Protein AF-A0A3E0W3U6-F1 (afdb_monomer_lite)

Radius of gyration: 15.52 Å; chains: 1; bounding box: 40×25×39 Å

Foldseek 3Di:
DDPVVDDDDPVVVVVVVVVLVVQLVVLLVVCLVPPEQHDLVVSLVSSCVSCVVVDPDDDDDPVSSVSSVCSNPSVDDD

Sequence (78 aa):
MNASEIRWNDEARAKVLTDSDNVLRDAVVELNGSMQGKPSDEIYAALNERLKDRFIDYEPGPDVRKYADAIAAGDIEA

pLDDT: mean 95.11, std 5.13, range [65.19, 98.44]

Secondary structure (DSSP, 8-state):
--GGG----HHHHHHHHHHHHHHHHHHHHHHHHHHTTS-HHHHHHHHHHHHTTTSTT----HHHHHHHHHHHHT----

Structure (mmCIF, N/CA/C/O backbone):
data_AF-A0A3E0W3U6-F1
#
_entry.id   AF-A0A3E0W3U6-F1
#
loop_
_atom_site.group_PDB
_atom_site.id
_atom_site.type_symbol
_atom_site.label_atom_id
_atom_site.label_alt_id
_atom_site.label_comp_id
_atom_site.label_asym_id
_atom_site.label_entity_id
_atom_site.label_seq_id
_atom_site.pdbx_PDB_ins_code
_atom_site.Cartn_x
_atom_site.Cartn_y
_atom_site.Cartn_z
_atom_site.occupancy
_atom_site.B_iso_or_equiv
_atom_site.auth_seq_id
_atom_site.auth_comp_id
_atom_site.auth_asym_id
_atom_site.auth_atom_id
_atom_site.pdbx_PDB_model_num
ATOM 1 N N . MET A 1 1 ? 25.624 -12.444 -25.690 1.00 72.12 1 MET A N 1
ATOM 2 C CA . MET A 1 1 ? 24.855 -11.749 -24.644 1.00 72.12 1 MET A CA 1
ATOM 3 C C . MET A 1 1 ? 25.028 -12.537 -23.364 1.00 72.12 1 MET A C 1
ATOM 5 O O . MET A 1 1 ? 24.715 -13.723 -23.349 1.00 72.12 1 MET A O 1
ATOM 9 N N . ASN A 1 2 ? 25.622 -11.919 -22.352 1.00 92.94 2 ASN A N 1
ATOM 10 C CA . ASN A 1 2 ? 25.770 -12.492 -21.022 1.00 92.94 2 ASN A CA 1
ATOM 11 C C . ASN A 1 2 ? 24.459 -12.325 -20.255 1.00 92.94 2 ASN A C 1
ATOM 13 O O . ASN A 1 2 ? 23.764 -11.326 -20.422 1.00 92.94 2 ASN A O 1
ATOM 17 N N . ALA A 1 3 ? 24.134 -13.277 -19.381 1.00 93.75 3 ALA A N 1
ATOM 18 C CA . ALA A 1 3 ? 22.918 -13.198 -18.571 1.00 93.75 3 ALA A CA 1
ATOM 19 C C . ALA A 1 3 ? 22.857 -11.911 -17.722 1.00 93.75 3 ALA A C 1
ATOM 21 O O . ALA A 1 3 ? 21.783 -11.355 -17.529 1.00 93.75 3 ALA A O 1
ATOM 22 N N . SER A 1 4 ? 24.009 -11.386 -17.293 1.00 93.38 4 SER A N 1
ATOM 23 C CA . SER A 1 4 ? 24.126 -10.118 -16.559 1.00 93.38 4 SER A CA 1
ATOM 24 C C . SER A 1 4 ? 23.751 -8.870 -17.372 1.00 93.38 4 SER A C 1
ATOM 26 O O . SER A 1 4 ? 23.506 -7.817 -16.790 1.00 93.38 4 SER A O 1
ATOM 28 N N . GLU A 1 5 ? 23.701 -8.967 -18.703 1.00 92.25 5 GLU A N 1
ATOM 29 C CA . GLU A 1 5 ? 23.274 -7.885 -19.600 1.00 92.25 5 GLU A CA 1
ATOM 30 C C . GLU A 1 5 ? 21.752 -7.895 -19.826 1.00 92.25 5 GLU A C 1
ATOM 32 O O . GLU A 1 5 ? 21.198 -6.926 -20.346 1.00 92.25 5 GLU A O 1
ATOM 37 N N . ILE A 1 6 ? 21.064 -8.977 -19.437 1.00 95.50 6 ILE A N 1
ATOM 38 C CA . ILE A 1 6 ? 19.611 -9.107 -19.550 1.00 95.50 6 ILE A CA 1
ATOM 39 C C . ILE A 1 6 ? 18.976 -8.336 -18.398 1.00 95.50 6 ILE A C 1
ATOM 41 O O . ILE A 1 6 ? 18.856 -8.813 -17.272 1.00 95.50 6 ILE A O 1
ATOM 45 N N . ARG A 1 7 ? 18.551 -7.117 -18.701 1.00 94.94 7 ARG A N 1
ATOM 46 C CA . ARG A 1 7 ? 17.786 -6.269 -17.796 1.00 94.94 7 ARG A CA 1
ATOM 47 C C . ARG A 1 7 ? 16.791 -5.448 -18.589 1.00 94.94 7 ARG A C 1
ATOM 49 O O . ARG A 1 7 ? 16.974 -5.200 -19.780 1.00 94.94 7 ARG A O 1
ATOM 56 N N . TRP A 1 8 ? 15.753 -5.002 -17.903 1.00 95.69 8 TRP A N 1
ATOM 57 C CA . TRP A 1 8 ? 14.859 -3.994 -18.445 1.00 95.69 8 TRP A CA 1
ATOM 58 C C . TRP A 1 8 ? 15.650 -2.699 -18.657 1.00 95.69 8 TRP A C 1
ATOM 60 O O . TRP A 1 8 ? 16.579 -2.403 -17.898 1.00 95.69 8 TRP A O 1
ATOM 70 N N . ASN A 1 9 ? 15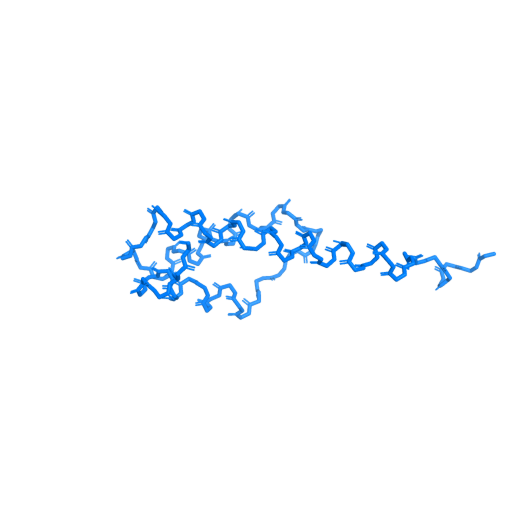.301 -1.943 -19.696 1.00 96.50 9 ASN A N 1
ATOM 71 C CA . ASN A 1 9 ? 15.815 -0.584 -19.835 1.00 96.50 9 ASN A CA 1
ATOM 72 C C . ASN A 1 9 ? 15.219 0.318 -18.736 1.00 96.50 9 ASN A C 1
ATOM 74 O O . ASN A 1 9 ? 14.284 -0.074 -18.031 1.00 96.50 9 ASN A O 1
ATOM 78 N N . ASP A 1 10 ? 15.764 1.523 -18.586 1.00 97.62 10 ASP A N 1
ATOM 79 C CA . ASP A 1 10 ? 15.382 2.417 -17.489 1.00 97.62 10 ASP A CA 1
ATOM 80 C C . ASP A 1 10 ? 13.907 2.841 -17.555 1.00 97.62 10 ASP A C 1
ATOM 82 O O . ASP A 1 10 ? 13.243 2.903 -16.523 1.00 97.62 10 ASP A O 1
ATOM 86 N N . GLU A 1 11 ? 13.366 3.054 -18.758 1.00 97.94 11 GLU A N 1
ATOM 87 C CA . GLU A 1 11 ? 11.958 3.415 -18.970 1.00 97.94 11 GLU A CA 1
ATOM 88 C C . GLU A 1 11 ? 11.013 2.306 -18.496 1.00 97.94 11 GLU A C 1
ATOM 90 O O . GLU A 1 11 ? 10.100 2.534 -17.699 1.00 97.94 11 GLU A O 1
ATOM 95 N N . ALA A 1 12 ? 11.259 1.076 -18.941 1.00 97.81 12 ALA A N 1
ATOM 96 C CA . ALA A 1 12 ? 10.445 -0.063 -18.564 1.00 97.81 12 ALA A CA 1
ATOM 97 C C . ALA A 1 12 ? 10.585 -0.352 -17.059 1.00 97.81 12 ALA A C 1
ATOM 99 O O . ALA A 1 12 ? 9.599 -0.675 -16.399 1.00 97.81 12 ALA A O 1
ATOM 100 N N . ARG A 1 13 ? 11.788 -0.188 -16.489 1.00 97.12 13 ARG A N 1
ATOM 101 C CA . ARG A 1 13 ? 12.016 -0.339 -15.046 1.00 97.12 13 ARG A CA 1
ATOM 102 C C . ARG A 1 13 ? 11.258 0.713 -14.233 1.00 97.12 13 ARG A C 1
ATOM 104 O O . ARG A 1 13 ? 10.664 0.362 -13.218 1.00 97.12 13 ARG A O 1
ATOM 111 N N . ALA A 1 14 ? 11.246 1.970 -14.676 1.00 97.31 14 ALA A N 1
ATOM 112 C CA . ALA A 1 14 ? 10.474 3.029 -14.030 1.00 97.31 14 ALA A CA 1
ATOM 113 C C . ALA A 1 14 ? 8.975 2.702 -14.025 1.00 97.31 14 ALA A C 1
ATOM 115 O O . ALA A 1 14 ? 8.317 2.851 -12.997 1.00 97.31 14 ALA A O 1
ATOM 116 N N . LYS A 1 15 ? 8.460 2.167 -15.139 1.00 97.38 15 LYS A N 1
ATOM 117 C CA . LYS A 1 15 ? 7.066 1.724 -15.227 1.00 97.38 15 LYS A CA 1
ATOM 118 C C . LYS A 1 15 ? 6.737 0.607 -14.234 1.00 97.38 15 LYS A C 1
ATOM 120 O O . LYS A 1 15 ? 5.729 0.707 -13.551 1.00 97.38 15 LYS A O 1
ATOM 125 N N . VAL A 1 16 ? 7.599 -0.403 -14.092 1.00 96.06 16 VAL A N 1
ATOM 126 C CA . VAL A 1 16 ? 7.404 -1.483 -13.101 1.00 96.06 16 VAL A CA 1
ATOM 127 C C . VAL A 1 16 ? 7.325 -0.938 -11.676 1.00 96.06 16 VAL A C 1
ATOM 129 O O . VAL A 1 16 ? 6.483 -1.382 -10.896 1.00 96.06 16 VAL A O 1
ATOM 132 N N . LEU A 1 17 ? 8.177 0.032 -11.332 1.00 96.56 17 LEU A N 1
ATOM 133 C CA . LEU A 1 17 ? 8.131 0.676 -10.018 1.00 96.56 17 LEU A CA 1
ATOM 134 C C . LEU A 1 17 ? 6.830 1.466 -9.830 1.00 96.56 17 LEU A C 1
ATOM 136 O O . LEU A 1 17 ? 6.165 1.296 -8.816 1.00 96.56 17 LEU A O 1
ATOM 140 N N . THR A 1 18 ? 6.415 2.243 -10.834 1.00 97.88 18 THR A N 1
ATOM 141 C CA . THR A 1 18 ? 5.134 2.971 -10.793 1.00 97.88 18 THR A CA 1
ATOM 142 C C . THR A 1 18 ? 3.941 2.027 -10.634 1.00 97.88 18 THR A C 1
ATOM 144 O O . THR A 1 18 ? 3.060 2.288 -9.820 1.00 97.88 18 THR A O 1
ATOM 147 N N . ASP A 1 19 ? 3.913 0.914 -11.367 1.00 97.06 19 ASP A N 1
ATOM 148 C CA . ASP A 1 19 ? 2.850 -0.087 -11.248 1.00 97.06 19 ASP A CA 1
ATOM 149 C C . ASP A 1 19 ? 2.843 -0.729 -9.850 1.00 97.06 19 ASP A C 1
ATOM 151 O O . ASP A 1 19 ? 1.776 -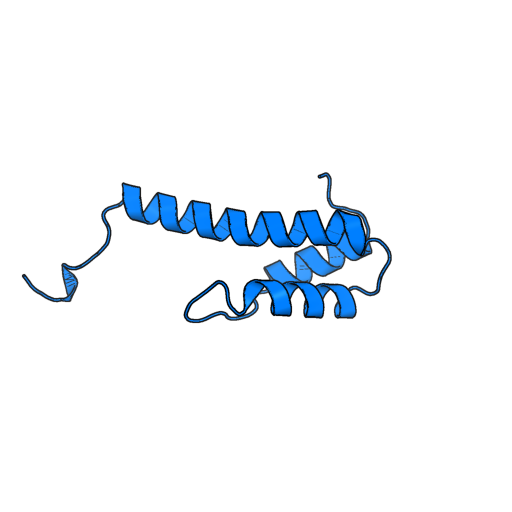0.954 -9.281 1.00 97.06 19 ASP A O 1
ATOM 155 N N . SER A 1 20 ? 4.020 -0.956 -9.260 1.00 95.62 20 SER A N 1
ATOM 156 C CA . SER A 1 20 ? 4.152 -1.477 -7.892 1.00 95.62 20 SER A CA 1
ATOM 157 C C . SER A 1 20 ? 3.608 -0.494 -6.850 1.00 95.62 20 SER A C 1
ATOM 159 O O . SER A 1 20 ? 2.851 -0.894 -5.963 1.00 95.62 20 SER A O 1
ATOM 161 N N . ASP A 1 21 ? 3.916 0.797 -6.997 1.00 96.81 21 ASP A N 1
ATOM 162 C CA . ASP A 1 21 ? 3.378 1.858 -6.137 1.00 96.81 21 ASP A CA 1
ATOM 163 C C . ASP A 1 21 ? 1.856 1.988 -6.282 1.00 96.81 21 ASP A C 1
ATOM 165 O O . ASP A 1 21 ? 1.151 2.215 -5.298 1.00 96.81 21 ASP A O 1
ATOM 169 N N . ASN A 1 22 ? 1.333 1.833 -7.502 1.00 97.62 22 ASN A N 1
ATOM 170 C CA . ASN A 1 22 ? -0.105 1.867 -7.764 1.00 97.62 22 ASN A CA 1
ATOM 171 C C . ASN A 1 22 ? -0.826 0.703 -7.071 1.00 97.62 22 ASN A C 1
ATOM 173 O O . ASN A 1 22 ? -1.832 0.938 -6.413 1.00 97.62 22 ASN A O 1
ATOM 177 N N . VAL A 1 23 ? -0.281 -0.520 -7.134 1.00 96.75 23 VAL A N 1
ATOM 178 C CA . VAL A 1 23 ? -0.843 -1.687 -6.426 1.00 96.75 23 VAL A CA 1
ATOM 179 C C . VAL A 1 23 ? -0.970 -1.424 -4.924 1.00 96.75 23 VAL A C 1
ATOM 181 O O . VAL A 1 23 ? -2.007 -1.717 -4.330 1.00 96.75 23 VAL A O 1
ATOM 184 N N . LEU A 1 24 ? 0.069 -0.854 -4.311 1.00 96.88 24 LEU A N 1
ATOM 185 C CA . LEU A 1 24 ? 0.043 -0.486 -2.898 1.00 96.88 24 LEU A CA 1
ATOM 186 C C . LEU A 1 24 ? -0.991 0.614 -2.619 1.00 96.88 24 LEU A C 1
ATOM 188 O O . LEU A 1 24 ? -1.788 0.484 -1.689 1.00 96.88 24 LEU A O 1
ATOM 192 N N . ARG A 1 25 ? -0.997 1.684 -3.425 1.00 97.31 25 ARG A N 1
ATOM 193 C CA . ARG A 1 25 ? -1.918 2.816 -3.258 1.00 97.31 25 ARG A CA 1
ATOM 194 C C . ARG A 1 25 ? -3.374 2.375 -3.353 1.00 97.31 25 ARG A C 1
ATOM 196 O O . ARG A 1 25 ? -4.162 2.742 -2.487 1.00 97.31 25 ARG A O 1
ATOM 203 N N . ASP A 1 26 ? -3.709 1.570 -4.354 1.00 97.56 26 ASP A N 1
ATOM 204 C CA . ASP A 1 26 ? -5.071 1.089 -4.577 1.00 97.56 26 ASP A CA 1
ATOM 205 C C . ASP A 1 26 ? -5.561 0.259 -3.383 1.00 97.56 26 ASP A C 1
ATOM 207 O O . ASP A 1 26 ? -6.659 0.491 -2.878 1.00 97.56 26 ASP A O 1
ATOM 211 N N . ALA A 1 27 ? -4.718 -0.641 -2.858 1.00 97.31 27 ALA A N 1
ATOM 212 C CA . ALA A 1 27 ? -5.052 -1.440 -1.679 1.00 97.31 27 ALA A CA 1
ATOM 213 C C . ALA A 1 27 ? -5.296 -0.574 -0.430 1.00 97.31 27 ALA A C 1
ATOM 215 O O . ALA A 1 27 ? -6.232 -0.833 0.328 1.00 97.31 27 ALA A O 1
ATOM 216 N N . VAL A 1 28 ? -4.477 0.462 -0.219 1.00 97.56 28 VAL A N 1
ATOM 217 C CA . VAL A 1 28 ? -4.630 1.395 0.909 1.00 97.56 28 VAL A CA 1
ATOM 218 C C . VAL A 1 28 ? -5.905 2.224 0.771 1.00 97.56 28 VAL A C 1
ATOM 220 O O . VAL A 1 28 ? -6.664 2.317 1.731 1.00 97.56 28 VAL A O 1
ATOM 223 N N . VAL A 1 29 ? -6.172 2.794 -0.407 1.00 97.81 29 VAL A N 1
ATOM 224 C CA . VAL A 1 29 ? -7.362 3.626 -0.657 1.00 97.81 29 VAL A CA 1
ATOM 225 C C . VAL A 1 29 ? -8.650 2.810 -0.517 1.00 97.81 29 VAL A C 1
ATOM 227 O O . VAL A 1 29 ? -9.593 3.256 0.138 1.00 97.81 29 VAL A O 1
ATOM 230 N N . GLU A 1 30 ? -8.689 1.594 -1.066 1.00 97.00 30 GLU A N 1
ATOM 231 C CA . GLU A 1 30 ? -9.847 0.700 -0.944 1.00 97.00 30 GLU A CA 1
ATOM 232 C C . GLU A 1 30 ? -10.134 0.338 0.522 1.00 97.00 30 GLU A C 1
ATOM 234 O O . GLU A 1 30 ? -11.285 0.368 0.976 1.00 97.00 30 GLU A O 1
ATOM 239 N N . LEU A 1 31 ? -9.086 0.021 1.287 1.00 97.75 31 LEU A N 1
ATOM 240 C CA . LEU A 1 31 ? -9.238 -0.301 2.701 1.00 97.75 31 LEU A CA 1
ATOM 241 C C . LEU A 1 31 ? -9.575 0.917 3.552 1.00 97.75 31 LEU A C 1
ATOM 243 O O . LEU A 1 31 ? -10.373 0.787 4.478 1.00 97.75 31 LEU A O 1
ATOM 247 N N . ASN A 1 32 ? -9.066 2.099 3.213 1.00 97.50 32 ASN A N 1
ATOM 248 C CA . ASN A 1 32 ? -9.473 3.337 3.868 1.00 97.50 32 ASN A CA 1
ATOM 249 C C . ASN A 1 32 ? -10.989 3.557 3.757 1.00 97.50 32 ASN A C 1
ATOM 251 O O . ASN A 1 32 ? -11.652 3.822 4.755 1.00 97.50 32 ASN A O 1
ATOM 255 N N . GLY A 1 33 ? -11.563 3.336 2.569 1.00 96.06 33 GLY A N 1
ATOM 256 C CA . GLY A 1 33 ? -13.002 3.494 2.337 1.00 96.06 33 GLY A CA 1
ATOM 257 C C . GLY A 1 33 ? -13.901 2.452 3.018 1.00 96.06 33 GLY A C 1
ATOM 258 O O . GLY A 1 33 ? -15.111 2.660 3.092 1.00 96.06 33 GLY A O 1
ATOM 259 N N . SER A 1 34 ? 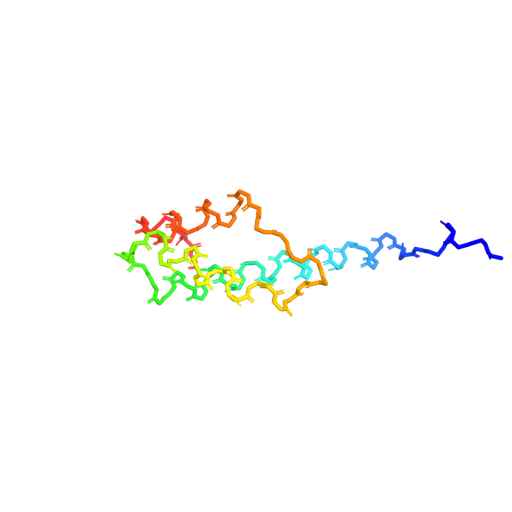-13.353 1.332 3.505 1.00 96.50 34 SER A N 1
ATOM 260 C CA . SER A 1 34 ? -14.145 0.195 4.015 1.00 96.50 34 SER A CA 1
ATOM 261 C C . SER A 1 34 ? -13.798 -0.261 5.435 1.00 96.50 34 SER A C 1
ATOM 263 O O . SER A 1 34 ? -14.603 -0.952 6.065 1.00 96.50 34 SER A O 1
ATOM 265 N N . MET A 1 35 ? -12.628 0.110 5.959 1.00 96.75 35 MET A N 1
ATOM 266 C CA . MET A 1 35 ? -12.101 -0.391 7.230 1.00 96.75 35 MET A CA 1
ATOM 267 C C . MET A 1 35 ? -11.705 0.698 8.236 1.00 96.75 35 MET A C 1
ATOM 269 O O . MET A 1 35 ? -11.179 0.363 9.296 1.00 96.75 35 MET A O 1
ATOM 273 N N . GLN A 1 36 ? -11.975 1.977 7.964 1.00 93.69 36 GLN A N 1
ATOM 274 C CA . GLN A 1 36 ? -11.685 3.063 8.906 1.00 93.69 36 GLN A CA 1
ATOM 275 C C . GLN A 1 36 ? -12.294 2.801 10.300 1.00 93.69 36 GLN A C 1
ATOM 277 O O . GLN A 1 36 ? -13.437 2.356 10.429 1.00 93.69 36 GLN A O 1
ATOM 282 N N . GLY A 1 37 ? -11.515 3.060 11.356 1.00 91.38 37 GLY A N 1
ATOM 283 C CA . GLY A 1 37 ? -11.916 2.831 12.751 1.00 91.38 37 GLY A CA 1
ATOM 284 C C . GLY A 1 37 ? -11.861 1.369 13.219 1.00 91.38 37 GLY A C 1
ATOM 285 O O . GLY A 1 37 ? -12.138 1.097 14.390 1.00 91.38 37 GLY A O 1
ATOM 286 N N . LYS A 1 38 ? -11.492 0.419 12.347 1.00 97.81 38 LYS A N 1
ATOM 287 C CA . LYS A 1 38 ? -11.172 -0.958 12.755 1.00 97.81 38 LYS A CA 1
ATOM 288 C C . LYS A 1 38 ? -9.785 -1.042 13.407 1.00 97.81 38 LYS A C 1
ATOM 290 O O . LYS A 1 38 ? -8.954 -0.156 13.205 1.00 97.81 38 LYS A O 1
ATOM 295 N N . PRO A 1 39 ? -9.500 -2.113 14.174 1.00 98.06 39 PRO A N 1
ATOM 296 C CA . PRO A 1 39 ? -8.172 -2.331 14.737 1.00 98.06 39 PRO A CA 1
ATOM 297 C C . PRO A 1 39 ? -7.085 -2.399 13.654 1.00 98.06 39 PRO A C 1
ATOM 299 O O . PRO A 1 39 ? -7.245 -3.104 12.657 1.00 98.06 39 PRO A O 1
ATOM 302 N N . SER A 1 40 ? -5.951 -1.733 13.888 1.00 97.69 40 SER A N 1
ATOM 303 C CA . SER A 1 40 ? -4.810 -1.723 12.957 1.00 97.69 40 SER A CA 1
ATOM 304 C C . SER A 1 40 ? -4.316 -3.130 12.599 1.00 97.69 40 SER A C 1
ATOM 306 O O . SER A 1 40 ? -4.023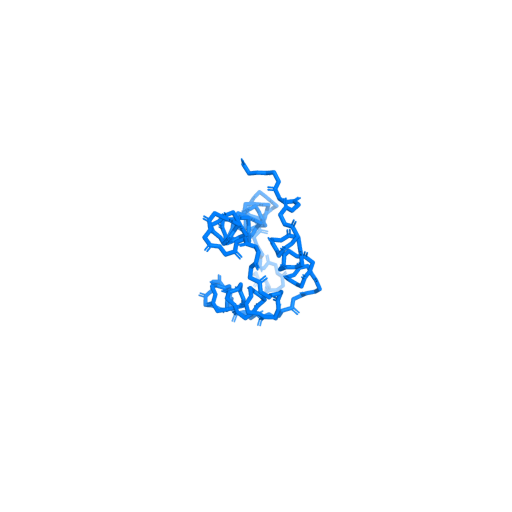 -3.399 11.439 1.00 97.69 40 SER A O 1
ATOM 308 N N . ASP A 1 41 ? -4.304 -4.076 13.545 1.00 98.06 41 ASP A N 1
ATOM 309 C CA . ASP A 1 41 ? -3.897 -5.461 13.262 1.00 98.06 41 ASP A CA 1
ATOM 310 C C . ASP A 1 41 ? -4.820 -6.159 12.241 1.00 98.06 41 ASP A C 1
ATOM 312 O O . ASP A 1 41 ? -4.340 -6.927 11.406 1.00 98.06 41 ASP A O 1
ATOM 316 N N . GLU A 1 42 ? -6.125 -5.859 12.256 1.00 98.38 42 GLU A N 1
ATOM 317 C CA . GLU A 1 42 ? -7.092 -6.380 11.275 1.00 98.38 42 GLU A CA 1
ATOM 318 C C . GLU A 1 42 ? -6.830 -5.780 9.886 1.00 98.38 42 GLU A C 1
ATOM 320 O O . GLU A 1 42 ? -6.797 -6.498 8.886 1.00 98.38 42 GLU A O 1
ATOM 325 N N . ILE A 1 43 ? -6.579 -4.469 9.821 1.00 98.44 43 ILE A N 1
ATOM 326 C CA . ILE A 1 43 ? -6.266 -3.767 8.569 1.00 98.44 43 ILE A CA 1
ATOM 327 C C . ILE A 1 43 ? -4.918 -4.235 8.004 1.00 98.44 43 ILE A C 1
ATOM 329 O O . ILE A 1 43 ? -4.793 -4.468 6.804 1.00 98.44 43 ILE A O 1
ATOM 333 N N . TYR A 1 44 ? -3.916 -4.433 8.860 1.00 98.19 44 TYR A N 1
ATOM 334 C CA . TYR A 1 44 ? -2.605 -4.947 8.479 1.00 98.19 44 TYR A CA 1
ATOM 335 C C . TYR A 1 44 ? -2.706 -6.347 7.866 1.00 98.19 44 TYR A C 1
ATOM 337 O O . TYR A 1 44 ? -2.101 -6.609 6.824 1.00 98.19 44 TYR A O 1
ATOM 345 N N . ALA A 1 45 ? -3.496 -7.243 8.465 1.00 97.88 45 ALA A N 1
ATOM 346 C CA . ALA A 1 45 ? -3.766 -8.555 7.882 1.00 97.88 45 ALA A CA 1
ATOM 347 C C . ALA A 1 45 ? -4.452 -8.430 6.508 1.00 97.88 45 ALA A C 1
ATOM 349 O O . ALA A 1 45 ? -4.034 -9.084 5.551 1.00 97.88 45 ALA A O 1
ATOM 350 N N . ALA A 1 46 ? -5.435 -7.532 6.382 1.00 98.00 46 ALA A N 1
ATOM 351 C CA . ALA A 1 46 ? -6.161 -7.296 5.135 1.00 98.00 46 ALA A CA 1
ATOM 352 C C . ALA A 1 46 ? -5.293 -6.695 4.012 1.00 98.00 46 ALA A C 1
ATOM 354 O O . ALA A 1 46 ? -5.483 -7.047 2.844 1.00 98.00 46 ALA A O 1
ATOM 355 N N . LEU A 1 47 ? -4.337 -5.816 4.338 1.00 98.06 47 LEU A N 1
ATOM 356 C CA . LEU A 1 47 ? -3.349 -5.302 3.380 1.00 98.06 47 LEU A CA 1
ATOM 357 C C . LEU A 1 47 ? -2.448 -6.431 2.878 1.00 98.06 47 LEU A C 1
ATOM 359 O O . LEU A 1 47 ? -2.278 -6.600 1.674 1.00 98.06 47 LEU A O 1
ATOM 363 N N . ASN A 1 48 ? -1.912 -7.241 3.791 1.00 97.50 48 ASN A N 1
ATOM 364 C CA . ASN A 1 48 ? -1.042 -8.357 3.428 1.00 97.50 48 ASN A CA 1
ATOM 365 C C . ASN A 1 48 ? -1.742 -9.384 2.542 1.00 97.50 48 ASN A C 1
ATOM 367 O O . ASN A 1 48 ? -1.160 -9.862 1.572 1.00 97.50 48 ASN A O 1
ATOM 371 N N . GLU A 1 49 ? -3.000 -9.695 2.838 1.00 97.00 49 GLU A N 1
ATOM 372 C CA . GLU A 1 49 ? -3.784 -10.606 2.014 1.00 97.00 49 GLU A CA 1
ATOM 373 C C . GLU A 1 49 ? -4.016 -10.072 0.595 1.00 97.00 49 GLU A C 1
ATOM 375 O O . GLU A 1 49 ? -3.958 -10.848 -0.356 1.00 97.00 49 GLU A O 1
ATOM 380 N N . ARG A 1 50 ? -4.201 -8.757 0.433 1.00 96.00 50 ARG A N 1
ATOM 381 C CA . ARG A 1 50 ? -4.329 -8.124 -0.889 1.00 96.00 50 ARG A CA 1
ATOM 382 C C . ARG A 1 50 ? -3.015 -8.072 -1.665 1.00 96.00 50 ARG A C 1
ATOM 384 O O . ARG A 1 50 ? -3.044 -8.159 -2.889 1.00 96.00 50 ARG A O 1
ATOM 391 N N . LEU A 1 51 ? -1.885 -7.899 -0.980 1.00 96.69 51 LEU A N 1
ATOM 392 C CA . LEU A 1 51 ? -0.584 -7.671 -1.617 1.00 96.69 51 LEU A CA 1
ATOM 393 C C . LEU A 1 51 ? 0.172 -8.968 -1.941 1.00 96.69 51 LEU A C 1
ATOM 395 O O . LEU A 1 51 ? 0.864 -9.009 -2.958 1.00 96.69 51 LEU A O 1
ATOM 399 N N . LYS A 1 52 ? 0.021 -10.032 -1.137 1.00 95.00 52 LYS A N 1
ATOM 400 C CA . LYS A 1 52 ? 0.835 -11.264 -1.236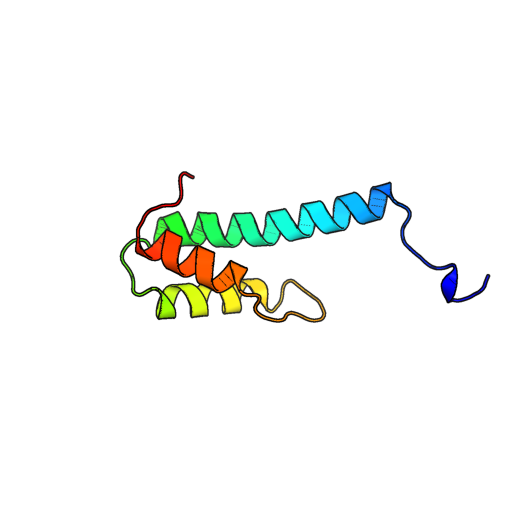 1.00 95.00 52 LYS A CA 1
ATOM 401 C C . LYS A 1 52 ? 0.850 -11.916 -2.622 1.00 95.00 52 LYS A C 1
ATOM 403 O O . LYS A 1 52 ? 1.890 -12.400 -3.045 1.00 95.00 52 LYS A O 1
ATOM 408 N N . ASP A 1 53 ? -0.268 -11.871 -3.346 1.00 94.56 53 ASP A N 1
ATOM 409 C CA . ASP A 1 53 ? -0.409 -12.513 -4.663 1.00 94.56 53 ASP A CA 1
ATOM 410 C C . ASP A 1 53 ? -0.140 -11.544 -5.833 1.00 94.56 53 ASP A C 1
ATOM 412 O O . ASP A 1 53 ? -0.320 -11.889 -7.002 1.00 94.56 53 ASP A O 1
ATOM 416 N N . ARG A 1 54 ? 0.266 -10.300 -5.538 1.00 95.19 54 ARG A N 1
ATOM 417 C CA . ARG A 1 54 ? 0.533 -9.247 -6.537 1.00 95.19 54 ARG A CA 1
ATOM 418 C C . ARG A 1 54 ? 2.014 -9.097 -6.870 1.00 95.19 54 ARG A C 1
ATOM 420 O O . ARG A 1 54 ? 2.338 -8.452 -7.865 1.00 95.19 54 ARG A O 1
ATOM 427 N N . PHE A 1 55 ? 2.892 -9.703 -6.075 1.00 93.62 55 PHE A N 1
ATOM 428 C CA . PHE A 1 55 ? 4.339 -9.674 -6.257 1.00 93.62 55 PHE A CA 1
ATOM 429 C C . PHE A 1 55 ? 4.900 -11.098 -6.250 1.00 93.62 55 PHE A C 1
ATOM 431 O O . PHE A 1 55 ? 4.347 -11.984 -5.611 1.00 93.62 55 PHE A O 1
ATOM 438 N N . ILE A 1 56 ? 5.997 -11.318 -6.980 1.00 91.25 56 ILE A N 1
ATOM 439 C CA . ILE A 1 56 ? 6.612 -12.651 -7.126 1.00 91.25 56 ILE A CA 1
ATOM 440 C C . ILE A 1 56 ? 7.197 -13.151 -5.798 1.00 91.25 56 ILE A C 1
ATOM 442 O O . ILE A 1 56 ? 7.111 -14.338 -5.506 1.00 91.25 56 ILE A O 1
ATOM 446 N N . ASP A 1 57 ? 7.791 -12.247 -5.023 1.00 91.50 57 ASP A N 1
ATOM 447 C CA . ASP A 1 57 ? 8.451 -12.539 -3.750 1.00 91.50 57 ASP A CA 1
ATOM 448 C C . ASP A 1 57 ? 8.049 -11.462 -2.738 1.00 91.50 57 ASP A C 1
ATOM 450 O O . ASP A 1 57 ? 8.783 -10.514 -2.462 1.00 91.50 57 ASP A O 1
ATOM 454 N N . TYR A 1 58 ? 6.780 -11.508 -2.330 1.00 93.88 58 TYR A N 1
ATOM 455 C CA . TYR A 1 58 ? 6.219 -10.512 -1.427 1.00 93.88 58 TYR A CA 1
ATOM 456 C C . TYR A 1 58 ? 6.726 -10.720 0.000 1.00 93.88 58 TYR A C 1
ATOM 458 O O . TYR A 1 58 ? 6.469 -11.757 0.614 1.00 93.88 58 TYR A O 1
ATOM 466 N N . GLU A 1 59 ? 7.322 -9.674 0.566 1.00 92.62 59 GLU A N 1
ATOM 467 C CA . GLU A 1 59 ? 7.607 -9.581 1.991 1.00 92.62 5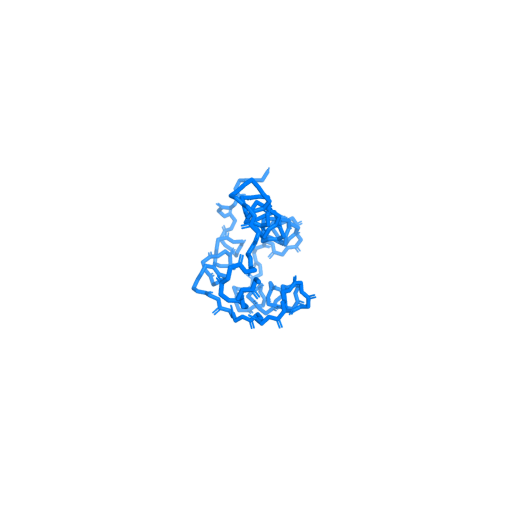9 GLU A CA 1
ATOM 468 C C . GLU A 1 59 ? 6.933 -8.332 2.579 1.00 92.62 59 GLU A C 1
ATOM 470 O O . GLU A 1 59 ? 7.060 -7.238 2.017 1.00 92.62 59 GLU A O 1
ATOM 475 N N . PRO A 1 60 ? 6.218 -8.452 3.712 1.00 89.25 60 PRO A N 1
ATOM 476 C CA . PRO A 1 60 ? 5.650 -7.293 4.384 1.00 89.25 60 PRO A CA 1
ATOM 477 C C . PRO A 1 60 ? 6.741 -6.326 4.849 1.00 89.25 60 PRO A C 1
ATOM 479 O O . PRO A 1 60 ? 7.501 -6.614 5.774 1.00 89.25 60 PRO A O 1
ATOM 482 N N . GLY A 1 61 ? 6.772 -5.143 4.239 1.00 86.69 61 GLY A N 1
ATOM 483 C CA . GLY A 1 61 ? 7.613 -4.034 4.676 1.00 86.69 61 GLY A CA 1
ATOM 484 C C . GLY A 1 61 ? 7.000 -3.229 5.835 1.00 86.69 61 GLY A C 1
ATOM 485 O O . GLY A 1 61 ? 5.789 -3.295 6.077 1.00 86.69 61 GLY A O 1
ATOM 486 N N . PRO A 1 62 ? 7.805 -2.397 6.527 1.00 86.56 62 PRO A N 1
ATOM 487 C CA . PRO A 1 62 ? 7.324 -1.502 7.586 1.00 86.56 62 PRO A CA 1
ATOM 488 C C . PRO A 1 62 ? 6.255 -0.509 7.099 1.00 86.56 62 PRO A C 1
ATOM 490 O O . PRO A 1 62 ? 5.410 -0.075 7.884 1.00 86.56 62 PRO A O 1
ATOM 493 N N . ASP A 1 63 ? 6.241 -0.189 5.804 1.00 92.56 63 ASP A N 1
ATOM 494 C CA . ASP A 1 63 ? 5.243 0.694 5.202 1.00 92.56 63 ASP A CA 1
ATOM 495 C C . ASP A 1 63 ? 3.823 0.121 5.300 1.00 92.56 63 ASP A C 1
ATOM 497 O O . ASP A 1 63 ? 2.884 0.852 5.602 1.00 92.56 63 ASP A O 1
ATOM 501 N N . VAL A 1 64 ? 3.652 -1.199 5.162 1.00 96.19 64 VAL A N 1
ATOM 502 C CA . VAL A 1 64 ? 2.334 -1.851 5.268 1.00 96.19 64 VAL A CA 1
ATOM 503 C C . VAL A 1 64 ? 1.733 -1.639 6.661 1.00 96.19 64 VAL A C 1
ATOM 505 O O . VAL A 1 64 ? 0.539 -1.367 6.791 1.00 96.19 64 VAL A O 1
ATOM 508 N N . ARG A 1 65 ? 2.565 -1.694 7.711 1.00 97.31 65 ARG A N 1
ATOM 509 C CA . ARG A 1 65 ? 2.145 -1.388 9.088 1.00 97.31 65 ARG A CA 1
ATOM 510 C C . ARG A 1 65 ? 1.761 0.079 9.240 1.00 97.31 65 ARG A C 1
ATOM 512 O O . ARG A 1 65 ? 0.688 0.367 9.758 1.00 97.31 65 ARG A O 1
ATOM 519 N N . LYS A 1 66 ? 2.592 0.986 8.722 1.00 97.69 66 LYS A N 1
ATOM 520 C CA . LYS A 1 66 ? 2.321 2.429 8.731 1.00 97.69 66 LYS A CA 1
ATOM 521 C C . LYS A 1 66 ? 0.966 2.761 8.097 1.00 97.69 66 LYS A C 1
ATOM 523 O O . LYS A 1 66 ? 0.229 3.573 8.647 1.00 97.69 66 LYS A O 1
ATOM 528 N N . TYR A 1 67 ? 0.620 2.147 6.965 1.00 97.81 67 TYR A N 1
ATOM 529 C CA . TYR A 1 67 ? -0.671 2.402 6.318 1.00 97.81 67 TYR A CA 1
ATOM 530 C C . TYR A 1 67 ? -1.849 1.796 7.079 1.00 97.81 67 TYR A C 1
ATOM 532 O O . TYR A 1 67 ? -2.902 2.423 7.137 1.00 97.81 67 TYR A O 1
ATOM 540 N N . ALA A 1 68 ? -1.681 0.625 7.698 1.00 98.00 68 ALA A N 1
ATOM 541 C CA . ALA A 1 68 ? -2.715 0.056 8.559 1.00 98.00 68 ALA A CA 1
ATOM 542 C C . ALA A 1 68 ? -3.041 0.974 9.747 1.00 98.00 68 ALA A C 1
ATOM 544 O O . ALA A 1 68 ? -4.214 1.223 10.026 1.00 98.00 68 ALA A O 1
ATOM 545 N N . ASP A 1 69 ? -2.007 1.527 10.389 1.00 97.88 69 ASP A N 1
ATOM 546 C CA . ASP A 1 69 ? -2.159 2.489 11.483 1.00 97.88 69 ASP A CA 1
ATOM 547 C C . ASP A 1 69 ? -2.855 3.775 11.006 1.00 97.88 69 ASP A C 1
ATOM 549 O O . ASP A 1 69 ? -3.783 4.251 11.659 1.00 97.88 69 ASP A O 1
ATOM 553 N N . ALA A 1 70 ? -2.472 4.296 9.836 1.00 97.88 70 ALA A N 1
ATOM 554 C CA . ALA A 1 70 ? -3.088 5.489 9.255 1.00 97.88 70 ALA A CA 1
ATOM 555 C C . ALA A 1 70 ? -4.571 5.277 8.896 1.00 97.88 70 ALA A C 1
ATOM 557 O O . ALA A 1 70 ? -5.400 6.136 9.190 1.00 97.88 70 ALA A O 1
ATOM 558 N N . ILE A 1 71 ? -4.936 4.125 8.320 1.00 98.06 71 ILE A N 1
ATOM 559 C CA . ILE A 1 71 ? -6.343 3.774 8.049 1.00 98.06 71 ILE A CA 1
ATOM 560 C C . ILE A 1 71 ? -7.129 3.651 9.360 1.00 98.06 71 ILE A C 1
ATOM 562 O O . ILE A 1 71 ? -8.251 4.148 9.460 1.00 98.06 71 ILE A O 1
ATOM 566 N N . ALA A 1 72 ? -6.552 3.010 10.382 1.00 98.06 72 ALA A N 1
ATOM 567 C CA . ALA A 1 72 ? -7.199 2.860 11.684 1.00 98.06 72 ALA A CA 1
ATOM 568 C C . ALA A 1 72 ? -7.491 4.225 12.334 1.00 98.06 72 ALA A C 1
ATOM 570 O O . ALA A 1 72 ? -8.564 4.413 12.909 1.00 98.06 72 ALA A O 1
ATOM 571 N N . ALA A 1 73 ? -6.557 5.173 12.202 1.00 96.69 73 ALA A N 1
ATOM 572 C CA . ALA A 1 73 ? -6.685 6.541 12.700 1.00 96.69 73 ALA A CA 1
ATOM 573 C C . ALA A 1 73 ? -7.608 7.430 11.843 1.00 96.69 73 ALA A C 1
ATOM 575 O O . ALA A 1 73 ? -8.161 8.402 12.353 1.00 96.69 73 ALA A O 1
ATOM 576 N N . GLY A 1 74 ? -7.826 7.080 10.571 1.00 95.19 74 GLY A N 1
ATOM 577 C CA . GLY A 1 74 ? -8.528 7.937 9.614 1.00 95.19 74 GLY A CA 1
ATOM 578 C C . GLY A 1 74 ? -7.656 9.055 9.036 1.00 95.19 74 GLY A C 1
ATOM 579 O O . GLY A 1 74 ? -8.189 10.078 8.619 1.00 95.19 74 GLY A O 1
ATOM 580 N N . ASP A 1 75 ? -6.337 8.856 9.005 1.00 95.62 75 ASP A N 1
ATOM 581 C CA . ASP A 1 75 ? -5.329 9.846 8.592 1.00 95.62 75 ASP A CA 1
ATOM 582 C C . ASP A 1 75 ? -4.986 9.779 7.089 1.00 95.62 75 ASP A C 1
ATOM 584 O O . ASP A 1 75 ? -4.002 10.364 6.632 1.00 95.62 75 ASP A O 1
ATOM 588 N N . ILE A 1 76 ? -5.759 9.030 6.300 1.00 93.50 76 ILE A N 1
ATOM 589 C CA . ILE A 1 76 ? -5.585 8.942 4.848 1.00 93.50 76 ILE A CA 1
ATOM 590 C C . ILE A 1 76 ? -6.565 9.912 4.178 1.00 93.50 76 ILE A C 1
ATOM 592 O O . ILE A 1 76 ? -7.775 9.679 4.168 1.00 93.50 76 ILE A O 1
ATOM 596 N N . GLU A 1 77 ? -6.029 10.969 3.568 1.00 85.69 77 GLU A N 1
ATOM 597 C CA . GLU A 1 77 ? -6.758 11.799 2.605 1.00 85.69 77 GLU A CA 1
ATOM 598 C C . GLU A 1 77 ? -6.784 11.062 1.257 1.00 85.69 77 GLU A C 1
ATOM 600 O O . GLU A 1 77 ? -5.737 10.855 0.638 1.00 85.69 77 GLU A O 1
ATOM 605 N N . ALA A 1 78 ? -7.969 10.608 0.843 1.00 65.19 78 ALA A N 1
ATOM 606 C CA . ALA A 1 78 ? -8.200 9.849 -0.388 1.00 65.19 78 ALA A CA 1
ATOM 607 C C . ALA A 1 78 ? -9.079 10.627 -1.371 1.00 65.19 78 ALA A C 1
ATOM 609 O O . ALA A 1 78 ? -10.042 11.282 -0.907 1.00 65.19 78 ALA A O 1
#

Organism: NCBI:txid120213